Protein AF-A0A7C9AXU1-F1 (afdb_monomer_lite)

Structure (mmCIF, N/CA/C/O backbone):
data_AF-A0A7C9AXU1-F1
#
_entry.id   AF-A0A7C9AXU1-F1
#
loop_
_atom_site.group_PDB
_atom_site.id
_atom_site.type_symbol
_atom_site.label_atom_id
_atom_site.label_alt_id
_atom_site.label_comp_id
_atom_site.label_asym_id
_atom_site.label_entity_id
_atom_site.label_seq_id
_atom_site.pdbx_PDB_ins_code
_atom_site.Cartn_x
_atom_site.Cartn_y
_atom_site.Cartn_z
_atom_site.occupancy
_atom_site.B_iso_or_equiv
_atom_site.auth_seq_id
_atom_site.auth_comp_id
_atom_site.auth_asym_id
_atom_site.auth_atom_id
_atom_site.pdbx_PDB_model_num
ATOM 1 N N . CYS A 1 1 ? -15.229 -33.259 58.570 1.00 44.22 1 CYS A N 1
ATOM 2 C CA . CYS A 1 1 ? -14.298 -33.174 57.427 1.00 44.22 1 CYS A CA 1
ATOM 3 C C . CYS A 1 1 ? -14.926 -32.197 56.440 1.00 44.22 1 CYS A C 1
ATOM 5 O O . CYS A 1 1 ? -15.766 -32.596 55.641 1.00 44.22 1 CYS A O 1
ATOM 7 N N . GLU A 1 2 ? -14.653 -30.905 56.625 1.00 38.31 2 GLU A N 1
ATOM 8 C CA . GLU A 1 2 ? -15.149 -29.838 55.752 1.00 38.31 2 GLU A CA 1
ATOM 9 C C . GLU A 1 2 ? -14.422 -29.921 54.412 1.00 38.31 2 GLU A C 1
ATOM 11 O O . GLU A 1 2 ? -13.195 -29.844 54.349 1.00 38.31 2 GLU A O 1
ATOM 16 N N . LYS A 1 3 ? -15.182 -30.130 53.336 1.00 44.78 3 LYS A N 1
ATOM 17 C CA . LYS A 1 3 ? -14.682 -29.968 51.975 1.00 44.78 3 LYS A CA 1
ATOM 18 C C . LYS A 1 3 ? -14.828 -28.494 51.623 1.00 44.78 3 LYS A C 1
ATOM 20 O O . LYS A 1 3 ? -15.938 -28.033 51.381 1.00 44.78 3 LYS A O 1
ATOM 25 N N . PHE A 1 4 ? -13.713 -27.774 51.607 1.00 44.34 4 PHE A N 1
ATOM 26 C CA . PHE A 1 4 ? -13.638 -26.481 50.942 1.00 44.34 4 PHE A CA 1
ATOM 27 C C . PHE A 1 4 ? -13.856 -26.708 49.442 1.00 44.34 4 PHE A C 1
ATOM 29 O O . PHE A 1 4 ? -12.975 -27.213 48.746 1.00 44.34 4 PHE A O 1
ATOM 36 N N . SER A 1 5 ? -15.052 -26.374 48.956 1.00 51.06 5 SER A N 1
ATOM 37 C CA . SER A 1 5 ? -15.274 -26.110 47.538 1.00 51.06 5 SER A CA 1
ATOM 38 C C . SER A 1 5 ? -14.545 -24.814 47.204 1.00 51.06 5 SER A C 1
ATOM 40 O O . SER A 1 5 ? -14.975 -23.733 47.593 1.00 51.06 5 SER A O 1
ATOM 42 N N . VAL A 1 6 ? -13.397 -24.940 46.544 1.00 54.38 6 VAL A N 1
ATOM 43 C CA . VAL A 1 6 ? -12.725 -23.815 45.896 1.00 54.38 6 VAL A CA 1
ATOM 44 C C . VAL A 1 6 ? -13.404 -23.629 44.545 1.00 54.38 6 VAL A C 1
ATOM 46 O O . VAL A 1 6 ? -13.236 -24.454 43.647 1.00 54.38 6 VAL A O 1
ATOM 49 N N . ASP A 1 7 ? -14.197 -22.570 44.420 1.00 45.81 7 ASP A N 1
ATOM 50 C CA . ASP A 1 7 ? -14.718 -22.120 43.132 1.00 45.81 7 ASP A CA 1
ATOM 51 C C . ASP A 1 7 ? -13.552 -21.633 42.248 1.00 45.81 7 ASP A C 1
ATOM 53 O O . ASP A 1 7 ? -12.770 -20.782 42.684 1.00 45.81 7 ASP A O 1
ATOM 57 N N . PRO A 1 8 ? -13.418 -22.096 40.990 1.00 53.19 8 PRO A N 1
ATOM 58 C CA . PRO A 1 8 ? -12.493 -21.512 40.029 1.00 53.19 8 PRO A CA 1
ATOM 59 C C . PRO A 1 8 ? -13.155 -20.264 39.427 1.00 53.19 8 PRO A C 1
ATOM 61 O O . PRO A 1 8 ? -13.633 -20.273 38.295 1.00 53.19 8 PRO A O 1
ATOM 64 N N . SER A 1 9 ? -13.272 -19.195 40.214 1.00 58.59 9 SER A N 1
ATOM 65 C CA . SER A 1 9 ? -14.014 -17.996 39.814 1.00 58.59 9 SER A CA 1
ATOM 66 C C . SER A 1 9 ? -13.103 -16.931 39.182 1.00 58.59 9 SER A C 1
ATOM 68 O O . SER A 1 9 ? -12.387 -16.217 39.874 1.00 58.59 9 SER A O 1
ATOM 70 N N . GLY A 1 10 ? -13.179 -16.794 37.853 1.00 54.31 10 GLY A N 1
ATOM 71 C CA . GLY A 1 10 ? -13.197 -15.496 37.153 1.00 54.31 10 GLY A CA 1
ATOM 72 C C . GLY A 1 10 ? -11.890 -14.771 36.786 1.00 54.31 10 GLY A C 1
ATOM 73 O O . GLY A 1 10 ? -11.944 -13.893 35.929 1.00 54.31 10 GLY A O 1
ATOM 74 N N . ASP A 1 11 ? -10.734 -15.112 37.356 1.00 56.91 11 ASP A N 1
ATOM 75 C CA . ASP A 1 11 ? -9.548 -14.225 37.285 1.00 56.91 11 ASP A CA 1
ATOM 76 C C . ASP A 1 11 ? -8.680 -14.364 36.007 1.00 56.91 11 ASP A C 1
ATOM 78 O O . ASP A 1 11 ? -7.878 -13.498 35.667 1.00 56.91 11 ASP A O 1
ATOM 82 N N . GLY A 1 12 ? -8.846 -15.447 35.240 1.00 60.38 12 GLY A N 1
ATOM 83 C CA . GLY A 1 12 ? -8.040 -15.692 34.031 1.00 60.38 12 GLY A CA 1
ATOM 84 C C . GLY A 1 12 ? -8.436 -14.839 32.818 1.00 60.38 12 GLY A C 1
ATOM 85 O O . GLY A 1 12 ? -7.574 -14.387 32.066 1.00 60.38 12 GLY A O 1
ATOM 86 N N . ALA A 1 13 ? -9.735 -14.582 32.641 1.00 64.44 13 ALA A N 1
ATOM 87 C CA . ALA A 1 13 ? -10.258 -13.875 31.468 1.00 64.44 13 ALA A CA 1
ATOM 88 C C . ALA A 1 13 ? -9.951 -12.364 31.493 1.00 64.44 13 ALA A C 1
ATOM 90 O O . ALA A 1 13 ? -9.768 -11.745 30.447 1.00 64.44 13 ALA A O 1
ATOM 91 N N . SER A 1 14 ? -9.862 -11.766 32.685 1.00 75.88 14 SER A N 1
ATOM 92 C CA . SER A 1 14 ? -9.469 -10.362 32.864 1.00 75.88 14 SER A CA 1
ATOM 93 C C . SER A 1 14 ? -7.978 -10.155 32.569 1.00 75.88 14 SER A C 1
ATOM 95 O O . SER A 1 14 ? -7.606 -9.182 31.915 1.00 75.88 14 SER A O 1
ATOM 97 N N . SER A 1 15 ? -7.132 -11.098 32.995 1.00 85.06 15 SER A N 1
ATOM 98 C CA . SER A 1 15 ? -5.691 -11.121 32.721 1.00 85.06 15 SER A CA 1
ATOM 99 C C . SER A 1 15 ? -5.389 -11.204 31.220 1.00 85.06 15 SER A C 1
ATOM 101 O O . SER A 1 15 ? -4.648 -10.372 30.692 1.00 85.06 15 SER A O 1
ATOM 103 N N . GLU A 1 16 ? -6.020 -12.147 30.512 1.00 87.44 16 GLU A N 1
ATOM 104 C CA . GLU A 1 16 ? -5.848 -12.317 29.064 1.00 87.44 16 GLU A CA 1
ATOM 105 C C . GLU A 1 16 ? -6.231 -11.049 28.290 1.00 87.44 16 GLU A C 1
ATOM 107 O O . GLU A 1 16 ? -5.465 -10.568 27.451 1.00 87.44 16 GLU A O 1
ATOM 112 N N . GLN A 1 17 ? -7.388 -10.465 28.613 1.00 85.94 17 GLN A N 1
ATOM 113 C CA . GLN A 1 17 ? -7.866 -9.256 27.953 1.00 85.94 17 GLN A CA 1
ATOM 114 C C . GLN A 1 17 ? -6.896 -8.084 28.160 1.00 85.94 17 GLN A C 1
ATOM 116 O O . GLN A 1 17 ? -6.582 -7.373 27.210 1.00 85.94 17 GLN A O 1
ATOM 121 N N . ASN A 1 18 ? -6.354 -7.913 29.368 1.00 87.19 18 ASN A N 1
ATOM 122 C CA . ASN A 1 18 ? -5.383 -6.857 29.658 1.00 87.19 18 ASN A CA 1
ATOM 123 C C . ASN A 1 18 ? -4.079 -7.021 28.861 1.00 87.19 18 ASN A C 1
ATOM 125 O O . ASN A 1 18 ? -3.535 -6.033 28.363 1.00 87.19 18 ASN A O 1
ATOM 129 N N . LEU A 1 19 ? -3.594 -8.257 28.699 1.00 91.38 19 LEU A N 1
ATOM 130 C CA . LEU A 1 19 ? -2.410 -8.550 27.885 1.00 91.38 19 LEU A CA 1
ATOM 131 C C . LEU A 1 19 ? -2.651 -8.234 26.405 1.00 91.38 19 LEU A C 1
ATOM 133 O O . LEU A 1 19 ? -1.820 -7.580 25.772 1.00 91.38 19 LEU A O 1
ATOM 137 N N . LEU A 1 20 ? -3.800 -8.649 25.863 1.00 89.00 20 LEU A N 1
ATOM 138 C CA . LEU A 1 20 ? -4.187 -8.342 24.486 1.00 89.00 20 LEU A CA 1
ATOM 139 C C . LEU A 1 20 ? -4.296 -6.830 24.264 1.00 89.00 20 LEU A C 1
ATOM 141 O O . LEU A 1 20 ? -3.800 -6.309 23.267 1.00 89.00 20 LEU A O 1
ATOM 145 N N . ASN A 1 21 ? -4.906 -6.120 25.208 1.00 85.06 21 ASN A N 1
ATOM 146 C CA . ASN A 1 21 ? -5.068 -4.674 25.149 1.00 85.06 21 ASN A CA 1
ATOM 147 C C . ASN A 1 21 ? -3.710 -3.958 25.139 1.00 85.06 21 ASN A C 1
ATOM 149 O O . ASN A 1 21 ? -3.490 -3.071 24.313 1.00 85.06 21 ASN A O 1
ATOM 153 N N . GLY A 1 22 ? -2.781 -4.389 26.001 1.00 88.25 22 GLY A N 1
ATOM 154 C CA . GLY A 1 22 ? -1.408 -3.883 26.022 1.00 88.25 22 GLY A CA 1
ATOM 155 C C . GLY A 1 22 ? -0.665 -4.142 24.708 1.00 88.25 22 GLY A C 1
ATOM 156 O O . GLY A 1 22 ? 0.007 -3.251 24.191 1.00 88.25 22 GLY A O 1
ATOM 157 N N . LEU A 1 23 ? -0.841 -5.327 24.116 1.00 90.25 23 LEU A N 1
ATOM 158 C CA . LEU A 1 23 ? -0.263 -5.657 22.812 1.00 90.25 23 LEU A CA 1
ATOM 159 C C . LEU A 1 23 ? -0.831 -4.772 21.693 1.00 90.25 23 LEU A C 1
ATOM 161 O O . LEU A 1 23 ? -0.071 -4.229 20.892 1.00 90.25 23 LEU A O 1
ATOM 165 N N . LEU A 1 24 ? -2.155 -4.602 21.639 1.00 89.19 24 LEU A N 1
ATOM 166 C CA . LEU A 1 24 ? -2.817 -3.763 20.638 1.00 89.19 24 LEU A CA 1
ATOM 167 C C . LEU A 1 24 ? -2.369 -2.301 20.746 1.00 89.19 24 LEU A C 1
ATOM 169 O O . LEU A 1 24 ? -2.084 -1.682 19.722 1.00 89.19 24 LEU A O 1
ATOM 173 N N . ALA A 1 25 ? -2.249 -1.775 21.966 1.00 85.06 25 ALA A N 1
ATOM 174 C CA . ALA A 1 25 ? -1.738 -0.428 22.212 1.00 85.06 25 ALA A CA 1
ATOM 175 C C . ALA A 1 25 ? -0.253 -0.282 21.831 1.00 85.06 25 ALA A C 1
ATOM 177 O O . ALA A 1 25 ? 0.154 0.753 21.316 1.00 85.06 25 ALA A O 1
ATOM 178 N N . SER A 1 26 ? 0.563 -1.327 22.013 1.00 89.00 26 SER A N 1
ATOM 179 C CA . SER A 1 26 ? 1.965 -1.309 21.573 1.00 89.00 26 SER A CA 1
ATOM 180 C C . SER A 1 26 ? 2.120 -1.302 20.048 1.00 89.00 26 SER A C 1
ATOM 182 O O . SER A 1 26 ? 3.139 -0.826 19.551 1.00 89.00 26 SER A O 1
ATOM 184 N N . LEU A 1 27 ? 1.167 -1.874 19.306 1.00 87.00 27 LEU A N 1
ATOM 185 C CA . LEU A 1 27 ? 1.220 -1.972 17.842 1.00 87.00 27 LEU A CA 1
ATOM 186 C C . LEU A 1 27 ? 0.589 -0.766 17.141 1.00 87.00 27 LEU A C 1
ATOM 188 O O . LEU A 1 27 ? 0.930 -0.466 15.997 1.00 87.00 27 LEU A O 1
ATOM 192 N N . VAL A 1 28 ? -0.348 -0.093 17.807 1.00 86.25 28 VAL A N 1
ATOM 193 C CA . VAL A 1 28 ? -1.131 1.005 17.247 1.00 86.25 28 VAL A CA 1
ATOM 194 C C . VAL A 1 28 ? -0.852 2.267 18.047 1.00 86.25 28 VAL A C 1
ATOM 196 O O . VAL A 1 28 ? -1.188 2.358 19.220 1.00 86.25 28 VAL A O 1
ATOM 199 N N . SER A 1 29 ? -0.289 3.287 17.402 1.00 79.56 29 SER A N 1
ATOM 200 C CA . SER A 1 29 ? -0.179 4.614 18.014 1.00 79.56 29 SER A CA 1
ATOM 201 C C . SER A 1 29 ? -1.572 5.156 18.351 1.00 79.56 29 SER A C 1
ATOM 203 O O . SER A 1 29 ? -2.408 5.235 17.451 1.00 79.56 29 SER A O 1
ATOM 205 N N . GLU A 1 30 ? -1.810 5.579 19.592 1.00 72.12 30 GLU A N 1
ATOM 206 C CA . GLU A 1 30 ? -3.143 5.978 20.082 1.00 72.12 30 GLU A CA 1
ATOM 207 C C . GLU A 1 30 ? -3.820 7.046 19.200 1.00 72.12 30 GLU A C 1
ATOM 209 O O . GLU A 1 30 ? -4.966 6.887 18.778 1.00 72.12 30 GLU A O 1
ATOM 214 N N . THR A 1 31 ? -3.091 8.106 18.837 1.00 75.06 31 THR A N 1
ATOM 215 C CA . THR A 1 31 ? -3.651 9.239 18.081 1.00 75.06 31 THR A CA 1
ATOM 216 C C . THR A 1 31 ? -3.854 8.936 16.595 1.00 75.06 31 THR A C 1
ATOM 218 O O . THR A 1 31 ? -4.909 9.237 16.035 1.00 75.06 31 THR A O 1
ATOM 221 N N . GLU A 1 32 ? -2.858 8.352 15.924 1.00 83.25 32 GLU A N 1
ATOM 222 C CA . GLU A 1 32 ? -2.964 8.061 14.484 1.00 83.25 32 GLU A CA 1
ATOM 223 C C . GLU A 1 32 ? -3.797 6.805 14.217 1.00 83.25 32 GLU A C 1
ATOM 225 O O . GLU A 1 32 ? -4.425 6.676 13.165 1.00 83.25 32 GLU A O 1
ATOM 230 N N . GLY A 1 33 ? -3.874 5.905 15.197 1.00 85.12 33 GLY A N 1
ATOM 231 C CA . GLY A 1 33 ? -4.633 4.671 15.124 1.00 85.12 33 GLY A CA 1
ATOM 232 C C . GLY A 1 33 ? -6.127 4.924 14.989 1.00 85.12 33 GLY A C 1
ATOM 233 O O . GLY A 1 33 ? -6.747 4.435 14.041 1.00 85.12 33 GLY A O 1
ATOM 234 N N . ALA A 1 34 ? -6.670 5.751 15.886 1.00 88.00 34 ALA A N 1
ATOM 235 C CA . ALA A 1 34 ? -8.069 6.165 15.885 1.00 88.00 34 ALA A CA 1
ATOM 236 C C . ALA A 1 34 ? -8.448 6.924 14.602 1.00 88.00 34 ALA A C 1
ATOM 238 O O . ALA A 1 34 ? -9.464 6.615 13.978 1.00 88.00 34 ALA A O 1
ATOM 239 N N . LYS A 1 35 ? -7.604 7.866 14.151 1.00 91.88 35 LYS A N 1
ATOM 240 C CA . LYS A 1 35 ? -7.817 8.592 12.884 1.00 91.88 35 LYS A CA 1
ATOM 241 C C . LYS A 1 35 ? -7.857 7.642 11.688 1.00 91.88 35 LYS A C 1
ATOM 243 O O . LYS A 1 35 ? -8.770 7.725 10.872 1.00 91.88 35 LYS A O 1
ATOM 248 N N . THR A 1 36 ? -6.897 6.719 11.610 1.00 92.62 36 THR A N 1
ATOM 249 C CA . THR A 1 36 ? -6.795 5.736 10.520 1.00 92.62 36 THR A CA 1
ATOM 250 C C . THR A 1 36 ? -8.011 4.811 10.488 1.00 92.62 36 THR A C 1
ATOM 252 O O . THR A 1 36 ? -8.587 4.577 9.427 1.00 92.62 36 THR A O 1
ATOM 255 N N . ALA A 1 37 ? -8.436 4.315 11.650 1.00 94.62 37 ALA A N 1
ATOM 256 C CA . ALA A 1 37 ? -9.616 3.469 11.786 1.00 94.62 37 ALA A CA 1
ATOM 257 C C . ALA A 1 37 ? -10.900 4.196 11.358 1.00 94.62 37 ALA A C 1
ATOM 259 O O . ALA A 1 37 ? -11.695 3.650 10.591 1.00 94.62 37 ALA A O 1
ATOM 260 N N . ARG A 1 38 ? -11.088 5.442 11.811 1.00 95.25 38 ARG A N 1
ATOM 261 C CA . ARG A 1 38 ? -12.262 6.248 11.466 1.00 95.25 38 ARG A CA 1
ATOM 262 C C . ARG A 1 38 ? -12.309 6.576 9.974 1.00 95.25 38 ARG A C 1
ATOM 264 O O . ARG A 1 38 ? -13.333 6.333 9.343 1.00 95.25 38 ARG A O 1
ATOM 271 N N . ALA A 1 39 ? -11.192 7.020 9.397 1.00 95.88 39 ALA A N 1
ATOM 272 C CA . ALA A 1 39 ? -11.086 7.287 7.963 1.00 95.88 39 ALA A CA 1
ATOM 273 C C . ALA A 1 39 ? -11.394 6.036 7.121 1.00 95.88 39 ALA A C 1
ATOM 275 O O . ALA A 1 39 ? -12.102 6.113 6.118 1.00 95.88 39 ALA A O 1
ATOM 276 N N . PHE A 1 40 ? -10.930 4.860 7.559 1.00 96.12 40 PHE A N 1
ATOM 277 C CA . PHE A 1 40 ? -11.260 3.590 6.912 1.00 96.12 40 PHE A CA 1
ATOM 278 C C . PHE A 1 40 ? -12.766 3.298 6.922 1.00 96.12 40 PHE A C 1
ATOM 280 O O . PHE A 1 40 ? -13.316 2.880 5.900 1.00 96.12 40 PHE A O 1
ATOM 287 N N . LEU A 1 41 ? -13.448 3.518 8.048 1.00 96.88 41 LEU A N 1
ATOM 288 C CA . LEU A 1 41 ? -14.899 3.339 8.128 1.00 96.88 41 LEU A CA 1
ATOM 289 C C . LEU A 1 41 ? -15.650 4.345 7.246 1.00 96.88 41 LEU A C 1
ATOM 291 O O . LEU A 1 41 ? -16.609 3.962 6.579 1.00 96.88 41 LEU A O 1
ATOM 295 N N . GLU A 1 42 ? -15.198 5.599 7.198 1.00 96.88 42 GLU A N 1
ATOM 296 C CA . GLU A 1 42 ? -15.769 6.656 6.353 1.00 96.88 42 GLU A CA 1
ATOM 297 C C . GLU A 1 42 ? -15.652 6.315 4.859 1.00 96.88 42 GLU A C 1
ATOM 299 O O . GLU A 1 42 ? -16.656 6.337 4.136 1.00 96.88 42 GLU A O 1
ATOM 304 N N . GLU A 1 43 ? -14.466 5.895 4.405 1.00 96.69 43 GLU A N 1
ATOM 305 C CA . GLU A 1 43 ? -14.219 5.453 3.024 1.00 96.69 43 GLU A CA 1
ATOM 306 C C . GLU A 1 43 ? -15.084 4.237 2.646 1.00 96.69 43 GLU A C 1
ATOM 308 O O . GLU A 1 43 ? -15.521 4.092 1.501 1.00 96.69 43 GLU A O 1
ATOM 313 N N . ASN A 1 44 ? -15.382 3.373 3.620 1.00 95.44 44 ASN A N 1
ATOM 314 C CA . ASN A 1 44 ? -16.167 2.156 3.427 1.00 95.44 44 ASN A CA 1
ATOM 315 C C . ASN A 1 44 ? -17.625 2.287 3.899 1.00 95.44 44 ASN A C 1
ATOM 317 O O . ASN A 1 44 ? -18.319 1.281 4.006 1.00 95.44 44 ASN A O 1
ATOM 321 N N . SER A 1 45 ? -18.139 3.503 4.103 1.00 94.69 45 SER A N 1
ATOM 322 C CA . SER A 1 45 ? -19.500 3.780 4.611 1.00 94.69 45 SER A CA 1
ATOM 323 C C . SER A 1 45 ? -20.649 3.245 3.739 1.00 94.69 45 SER A C 1
ATOM 325 O O . SER A 1 45 ? -21.792 3.129 4.189 1.00 94.69 45 SER A O 1
ATOM 327 N N . LYS A 1 46 ? -20.361 2.867 2.489 1.00 96.38 46 LYS A N 1
ATOM 328 C CA . LYS A 1 46 ? -21.302 2.149 1.613 1.00 96.38 46 LYS A CA 1
ATOM 329 C C . LYS A 1 46 ? -21.579 0.719 2.096 1.00 96.38 46 LYS A C 1
ATOM 331 O O . LYS A 1 46 ? -22.623 0.164 1.772 1.00 96.38 46 LYS A O 1
ATOM 336 N N . VAL A 1 47 ? -20.662 0.127 2.862 1.00 96.19 47 VAL A N 1
ATOM 337 C CA . VAL A 1 47 ? -20.828 -1.183 3.498 1.00 96.19 47 VAL A CA 1
ATOM 338 C C . VAL A 1 47 ? -21.605 -0.999 4.798 1.00 96.19 47 VAL A C 1
ATOM 340 O O . VAL A 1 47 ? -21.176 -0.246 5.670 1.00 96.19 47 VAL A O 1
ATOM 343 N N . GLU A 1 48 ? -22.723 -1.717 4.940 1.00 97.06 48 GLU A N 1
ATOM 344 C CA . GLU A 1 48 ? -23.634 -1.621 6.094 1.00 97.06 48 GLU A CA 1
ATOM 345 C C . GLU A 1 48 ? -22.895 -1.666 7.434 1.00 97.06 48 GLU A C 1
ATOM 347 O O . GLU A 1 48 ? -23.021 -0.766 8.257 1.00 97.06 48 GLU A O 1
ATOM 352 N N . VAL A 1 49 ? -22.045 -2.681 7.611 1.00 95.94 49 VAL A N 1
ATOM 353 C CA . VAL A 1 49 ? -21.295 -2.909 8.852 1.00 95.94 49 VAL A CA 1
ATOM 354 C C . VAL A 1 49 ? -20.363 -1.739 9.169 1.00 95.94 49 VAL A C 1
ATOM 356 O O . VAL A 1 49 ? -20.291 -1.309 10.316 1.00 95.94 49 VAL A O 1
ATOM 359 N N . CYS A 1 50 ? -19.674 -1.187 8.165 1.00 96.25 50 CYS A N 1
ATOM 360 C CA . CYS A 1 50 ? -18.792 -0.037 8.363 1.00 96.25 50 CYS A CA 1
ATOM 361 C C . CYS A 1 50 ? -19.580 1.215 8.758 1.00 96.25 50 CYS A C 1
ATOM 363 O O . CYS A 1 50 ? -19.125 1.984 9.600 1.00 96.25 50 CYS A O 1
ATOM 365 N N . ARG A 1 51 ? -20.775 1.401 8.190 1.00 96.75 51 ARG A N 1
ATOM 366 C CA . ARG A 1 51 ? -21.652 2.525 8.522 1.00 96.75 51 ARG A CA 1
ATOM 367 C C . ARG A 1 51 ? -22.210 2.431 9.937 1.00 96.75 51 ARG A C 1
ATOM 369 O O . ARG A 1 51 ? -22.198 3.429 10.650 1.00 96.75 51 ARG A O 1
ATOM 376 N N . GLU A 1 52 ? -22.675 1.255 10.350 1.00 96.94 52 GLU A N 1
ATOM 377 C CA . GLU A 1 52 ? -23.169 1.043 11.715 1.00 96.94 52 GLU A CA 1
ATOM 378 C C . GLU A 1 52 ? -22.042 1.185 12.749 1.00 96.94 52 GLU A C 1
ATOM 380 O O . GLU A 1 52 ? -22.220 1.856 13.765 1.00 96.94 52 GLU A O 1
ATOM 385 N N . LEU A 1 53 ? -20.841 0.670 12.457 1.00 96.44 53 LEU A N 1
ATOM 386 C CA . LEU A 1 53 ? -19.661 0.894 13.301 1.00 96.44 53 LEU A CA 1
ATOM 387 C C . LEU A 1 53 ? -19.293 2.378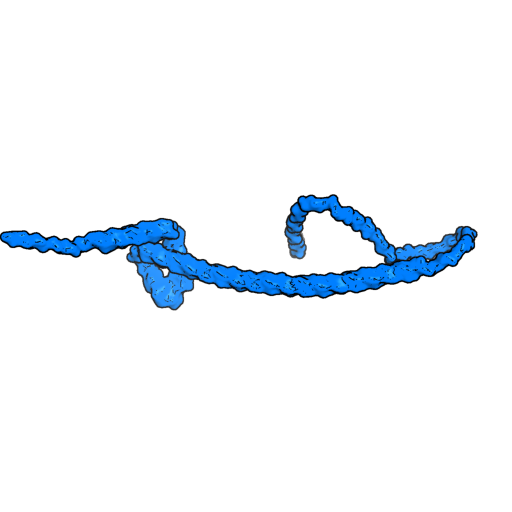 13.413 1.00 96.44 53 LEU A C 1
ATOM 389 O O . LEU A 1 53 ? -18.927 2.832 14.494 1.00 96.44 53 LEU A O 1
ATOM 393 N N . LEU A 1 54 ? -19.415 3.143 12.325 1.00 96.44 54 LEU A N 1
ATOM 394 C CA . LEU A 1 54 ? -19.132 4.577 12.329 1.00 96.44 54 LEU A CA 1
ATOM 395 C C . LEU A 1 54 ? -20.132 5.361 13.194 1.00 96.44 54 LEU A C 1
ATOM 397 O O . LEU A 1 54 ? -19.728 6.285 13.894 1.00 96.44 54 LEU A O 1
ATOM 401 N N . LYS A 1 55 ? -21.417 4.975 13.203 1.00 96.50 55 LYS A N 1
ATOM 402 C CA . LYS A 1 55 ? -22.432 5.579 14.091 1.00 96.50 55 LYS A CA 1
ATOM 403 C C . LYS A 1 55 ? -22.135 5.333 15.569 1.00 96.50 55 LYS A C 1
ATOM 405 O O . LYS A 1 55 ? -22.425 6.187 16.399 1.00 96.50 55 LYS A O 1
ATOM 410 N N . LEU A 1 56 ? -21.572 4.170 15.890 1.00 96.75 56 LEU A N 1
ATOM 411 C CA . LEU A 1 56 ? -21.233 3.779 17.258 1.00 96.75 56 LEU A CA 1
ATOM 412 C C . LEU A 1 56 ? -19.832 4.226 17.687 1.00 96.75 56 LEU A C 1
ATOM 414 O O . LEU A 1 56 ? -19.441 3.925 18.812 1.00 96.75 56 LEU A O 1
ATOM 418 N N . TRP A 1 57 ? -19.085 4.939 16.838 1.00 95.38 57 TRP A N 1
ATOM 419 C CA . TRP A 1 57 ? -17.659 5.215 17.026 1.00 95.38 57 TRP A CA 1
ATOM 420 C C . TRP A 1 57 ? -17.297 5.736 18.424 1.00 95.38 57 TRP A C 1
ATOM 422 O O . TRP A 1 57 ? -16.438 5.155 19.082 1.00 95.38 57 TRP A O 1
ATOM 432 N N . ASP A 1 58 ? -17.990 6.770 18.908 1.00 93.50 58 ASP A N 1
ATOM 433 C CA . ASP A 1 58 ? -17.693 7.405 20.204 1.00 93.50 58 ASP A CA 1
ATOM 434 C C . ASP A 1 58 ? -18.020 6.497 21.409 1.00 93.50 58 ASP A C 1
ATOM 436 O O . ASP A 1 58 ? -17.561 6.741 22.522 1.00 93.50 58 ASP A O 1
ATOM 440 N N . SER A 1 59 ? -18.794 5.429 21.186 1.00 94.88 59 SER A N 1
ATOM 441 C CA . SER A 1 59 ? -19.122 4.400 22.182 1.00 94.88 59 SER A CA 1
ATOM 442 C C . SER A 1 59 ? -18.259 3.138 22.068 1.00 94.88 59 SER A C 1
ATOM 444 O O . SER A 1 59 ? -18.341 2.254 22.924 1.00 94.88 59 SER A O 1
ATOM 446 N N . LEU A 1 60 ? -17.436 3.025 21.018 1.00 92.75 60 LEU A N 1
ATOM 447 C CA . LEU A 1 60 ? -16.547 1.883 20.849 1.00 92.75 60 LEU A CA 1
ATOM 448 C C . LEU A 1 60 ? -15.435 1.939 21.889 1.00 92.75 60 LEU A C 1
ATOM 450 O O . LEU A 1 60 ? -14.780 2.966 22.065 1.00 92.75 60 LEU A O 1
ATOM 454 N N . LYS A 1 61 ? -15.167 0.790 22.511 1.00 91.19 61 LYS A N 1
ATOM 455 C CA . LYS A 1 61 ? -13.994 0.638 23.366 1.00 91.19 61 LYS A CA 1
ATOM 456 C C . LYS A 1 61 ? -12.714 0.865 22.554 1.00 91.19 61 LYS A C 1
ATOM 458 O O . LYS A 1 61 ? -12.670 0.552 21.359 1.00 91.19 61 LYS A O 1
ATOM 463 N N . LEU A 1 62 ? -11.673 1.372 23.211 1.00 87.81 62 LEU A N 1
ATOM 464 C CA . LEU A 1 62 ? -10.392 1.692 22.577 1.00 87.81 62 LEU A CA 1
ATOM 465 C C . LEU A 1 62 ? -9.798 0.484 21.841 1.00 87.81 62 LEU A C 1
ATOM 467 O O . LEU A 1 62 ? -9.198 0.617 20.782 1.00 87.81 62 LEU A O 1
ATOM 471 N N . GLU A 1 63 ? -10.019 -0.718 22.354 1.00 88.31 63 GLU A N 1
ATOM 472 C CA . GLU A 1 63 ? -9.434 -1.936 21.802 1.00 88.31 63 GLU A CA 1
ATOM 473 C C . GLU A 1 63 ? -10.120 -2.333 20.501 1.00 88.31 63 GLU A C 1
ATOM 475 O O . GLU A 1 63 ? -9.460 -2.741 19.547 1.00 88.31 63 GLU A O 1
ATOM 480 N N . THR A 1 64 ? -11.429 -2.094 20.408 1.00 91.56 64 THR A N 1
ATOM 481 C CA . THR A 1 64 ? -12.162 -2.207 19.146 1.00 91.56 64 THR A CA 1
ATOM 482 C C . THR A 1 64 ? -11.644 -1.191 18.129 1.00 91.56 64 THR A C 1
ATOM 484 O O . THR A 1 64 ? -11.444 -1.539 16.966 1.00 91.56 64 THR A O 1
ATOM 487 N N . GLN A 1 65 ? -11.372 0.048 18.552 1.00 92.31 65 GLN A N 1
ATOM 488 C CA . GLN A 1 65 ? -10.790 1.068 17.673 1.00 92.31 65 GLN A CA 1
ATOM 489 C C . GLN A 1 65 ? -9.379 0.672 17.199 1.00 92.31 65 GLN A C 1
ATOM 491 O O . GLN A 1 65 ? -9.062 0.837 16.020 1.00 92.31 65 GLN A O 1
ATOM 496 N N . ASN A 1 66 ? -8.566 0.062 18.066 1.00 92.25 66 ASN A N 1
ATOM 497 C CA . ASN A 1 66 ? -7.241 -0.455 17.715 1.00 92.25 66 ASN A CA 1
ATOM 498 C C . ASN A 1 66 ? -7.322 -1.609 16.710 1.00 92.25 66 ASN A C 1
ATOM 500 O O . ASN A 1 66 ? -6.596 -1.608 15.717 1.00 92.25 66 ASN A O 1
ATOM 504 N N . VAL A 1 67 ? -8.242 -2.561 16.901 1.00 93.62 67 VAL A N 1
ATOM 505 C CA . VAL A 1 67 ? -8.479 -3.639 15.926 1.00 93.62 67 VAL A CA 1
ATOM 506 C C . VAL A 1 67 ? -8.908 -3.065 14.575 1.00 93.62 67 VAL A C 1
ATOM 508 O O . VAL A 1 67 ? -8.379 -3.467 13.540 1.00 93.62 67 VAL A O 1
ATOM 511 N N . LEU A 1 68 ? -9.814 -2.084 14.564 1.00 94.75 68 LEU A N 1
ATOM 512 C CA . LEU A 1 68 ? -10.222 -1.401 13.334 1.00 94.75 68 LEU A CA 1
ATOM 513 C C . LEU A 1 68 ? -9.050 -0.674 12.663 1.00 94.75 68 LEU A C 1
ATOM 515 O O . LEU A 1 68 ? -8.940 -0.694 11.437 1.00 94.75 68 LEU A O 1
ATOM 519 N N . SER A 1 69 ? -8.143 -0.094 13.449 1.00 94.94 69 SER A N 1
ATOM 520 C CA . SER A 1 69 ? -6.924 0.527 12.933 1.00 94.94 69 SER A CA 1
ATOM 521 C C . SER A 1 69 ? -6.012 -0.494 12.258 1.00 94.94 69 SER A C 1
ATOM 523 O O . SER A 1 69 ? -5.547 -0.267 11.141 1.00 94.94 69 SER A O 1
ATOM 525 N N . LEU A 1 70 ? -5.811 -1.659 12.878 1.00 94.62 70 LEU A N 1
ATOM 526 C CA . LEU A 1 70 ? -5.031 -2.746 12.285 1.00 94.62 70 LEU A CA 1
ATOM 527 C C . LEU A 1 70 ? -5.666 -3.261 10.990 1.00 94.62 70 LEU A C 1
ATOM 529 O O . LEU A 1 70 ? -4.961 -3.488 10.008 1.00 94.62 70 LEU A O 1
ATOM 533 N N . VAL A 1 71 ? -6.994 -3.397 10.946 1.00 94.94 71 VAL A N 1
ATOM 534 C CA . VAL A 1 71 ? -7.724 -3.778 9.726 1.00 94.94 71 VAL A CA 1
ATOM 535 C C . VAL A 1 71 ? -7.519 -2.743 8.616 1.00 94.94 71 VAL A C 1
ATOM 537 O O . VAL A 1 71 ? -7.253 -3.114 7.467 1.00 94.94 71 VAL A O 1
ATOM 540 N N . ALA A 1 72 ? -7.589 -1.454 8.950 1.00 94.88 72 ALA A N 1
ATOM 541 C CA . ALA A 1 72 ? -7.341 -0.362 8.016 1.00 94.88 72 ALA A CA 1
ATOM 542 C C . ALA A 1 72 ? -5.906 -0.402 7.459 1.00 94.88 72 ALA A C 1
ATOM 544 O O . ALA A 1 72 ? -5.707 -0.361 6.241 1.00 94.88 72 ALA A O 1
ATOM 545 N N . GLN A 1 73 ? -4.904 -0.562 8.328 1.00 93.88 73 GLN A N 1
ATOM 546 C CA . GLN A 1 73 ? -3.498 -0.687 7.935 1.00 93.88 73 GLN A CA 1
ATOM 547 C C . GLN A 1 73 ? -3.255 -1.926 7.062 1.00 93.88 73 GLN A C 1
ATOM 549 O O . GLN A 1 73 ? -2.603 -1.832 6.020 1.00 93.88 73 GLN A O 1
ATOM 554 N N . LEU A 1 74 ? -3.837 -3.074 7.424 1.00 95.38 74 LEU A N 1
ATOM 555 C CA . LEU A 1 74 ? -3.735 -4.315 6.656 1.00 95.38 74 LEU A CA 1
ATOM 556 C C . LEU A 1 74 ? -4.313 -4.158 5.245 1.00 95.38 74 LEU A C 1
ATOM 558 O O . LEU A 1 74 ? -3.715 -4.622 4.269 1.00 95.38 74 LEU A O 1
ATOM 562 N N . ARG A 1 75 ? -5.463 -3.486 5.110 1.00 94.75 75 ARG A N 1
ATOM 563 C CA . ARG A 1 75 ? -6.054 -3.206 3.797 1.00 94.75 75 ARG A CA 1
ATOM 564 C C . ARG A 1 75 ? -5.160 -2.288 2.971 1.00 94.75 75 ARG A C 1
ATOM 566 O O . ARG A 1 75 ? -4.902 -2.595 1.806 1.00 94.75 75 ARG A O 1
ATOM 573 N N . SER A 1 76 ? -4.661 -1.208 3.563 1.00 94.12 76 SER A N 1
ATOM 574 C CA . SER A 1 76 ? -3.741 -0.280 2.898 1.00 94.12 76 SER A CA 1
ATOM 575 C C . SER A 1 76 ? -2.479 -0.986 2.409 1.00 94.12 76 SER A C 1
ATOM 577 O O . SER A 1 76 ? -2.083 -0.810 1.254 1.00 94.12 76 SER A O 1
ATOM 579 N N . LEU A 1 77 ? -1.899 -1.860 3.236 1.00 96.25 77 LEU A N 1
ATOM 580 C CA . LEU A 1 77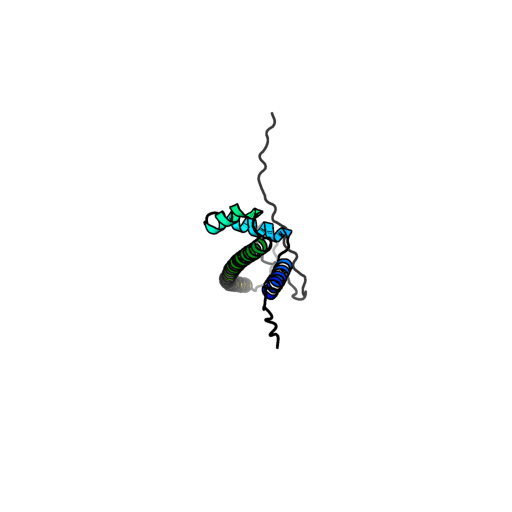 ? -0.728 -2.654 2.879 1.00 96.25 77 LEU A CA 1
ATOM 581 C C . LEU A 1 77 ? -1.024 -3.630 1.734 1.00 96.25 77 LEU A C 1
ATOM 583 O O . LEU A 1 77 ? -0.230 -3.737 0.800 1.00 96.25 77 LEU A O 1
ATOM 587 N N . ARG A 1 78 ? -2.185 -4.301 1.754 1.00 96.88 78 ARG A N 1
ATOM 588 C CA . ARG A 1 78 ? -2.624 -5.175 0.653 1.00 96.88 78 ARG A CA 1
ATOM 589 C C . ARG A 1 78 ? -2.726 -4.403 -0.665 1.00 96.88 78 ARG A C 1
ATOM 591 O O . ARG A 1 78 ? -2.216 -4.873 -1.678 1.00 96.88 78 ARG A O 1
ATOM 598 N N . MET A 1 79 ? -3.337 -3.220 -0.649 1.00 96.06 79 MET A N 1
ATOM 599 C CA . MET A 1 79 ? -3.462 -2.380 -1.844 1.00 96.06 79 MET A CA 1
ATOM 600 C C . MET A 1 79 ? -2.102 -1.863 -2.327 1.00 96.06 79 MET A C 1
ATOM 602 O O . MET A 1 79 ? -1.848 -1.828 -3.527 1.00 96.06 79 MET A O 1
ATOM 606 N N . TYR A 1 80 ? -1.214 -1.472 -1.409 1.00 97.25 80 TYR A N 1
ATOM 607 C CA . TYR A 1 80 ? 0.134 -1.019 -1.749 1.00 97.25 80 TYR A CA 1
ATOM 608 C C . TYR A 1 80 ? 0.972 -2.133 -2.379 1.00 97.25 80 TYR A C 1
ATOM 610 O O . TYR A 1 80 ? 1.595 -1.908 -3.414 1.00 97.25 80 TYR A O 1
ATOM 618 N N . LYS A 1 81 ? 0.921 -3.347 -1.817 1.00 98.25 81 LYS A N 1
ATOM 619 C CA . LYS A 1 81 ? 1.564 -4.535 -2.391 1.00 98.25 81 LYS A CA 1
ATOM 620 C C . LYS A 1 81 ? 1.106 -4.783 -3.828 1.00 98.25 81 LYS A C 1
ATOM 622 O O . LYS A 1 81 ? 1.942 -5.034 -4.690 1.00 98.25 81 LYS A O 1
ATOM 627 N N . GLU A 1 82 ? -0.197 -4.699 -4.088 1.00 98.31 82 GLU A N 1
ATOM 628 C CA . GLU A 1 82 ? -0.727 -4.921 -5.436 1.00 98.31 82 GLU A CA 1
ATOM 629 C C . GLU A 1 82 ? -0.280 -3.829 -6.414 1.00 98.31 82 GLU A C 1
ATOM 631 O O . GLU A 1 82 ? 0.177 -4.128 -7.515 1.00 98.31 82 GLU A O 1
ATOM 636 N N . ARG A 1 83 ? -0.299 -2.559 -5.990 1.00 98.44 83 ARG A N 1
ATOM 637 C CA . ARG A 1 83 ? 0.245 -1.458 -6.801 1.00 98.44 83 ARG A CA 1
ATOM 638 C C . ARG A 1 83 ? 1.727 -1.650 -7.115 1.00 98.44 83 ARG A C 1
ATOM 640 O O . ARG A 1 83 ? 2.132 -1.435 -8.252 1.00 98.44 83 ARG A O 1
ATOM 647 N N . LEU A 1 84 ? 2.530 -2.064 -6.134 1.00 98.56 84 LEU A N 1
ATOM 648 C CA . LEU A 1 84 ? 3.948 -2.349 -6.349 1.00 98.56 84 LEU A CA 1
ATOM 649 C C . LEU A 1 84 ? 4.157 -3.493 -7.340 1.00 98.56 84 LEU A C 1
ATOM 651 O O . LEU A 1 84 ? 5.017 -3.382 -8.206 1.00 98.56 84 LEU A O 1
ATOM 655 N N . ARG A 1 85 ? 3.355 -4.559 -7.249 1.00 98.69 85 ARG A N 1
ATOM 656 C CA . ARG A 1 85 ? 3.398 -5.677 -8.196 1.00 98.69 85 ARG A CA 1
ATOM 657 C C . ARG A 1 85 ? 3.141 -5.203 -9.629 1.00 98.69 85 ARG A C 1
ATOM 659 O O . ARG A 1 85 ? 3.913 -5.540 -10.521 1.00 98.69 85 ARG A O 1
ATOM 666 N N . ILE A 1 86 ? 2.096 -4.401 -9.836 1.00 98.56 86 ILE A N 1
ATOM 667 C CA . ILE A 1 86 ? 1.749 -3.848 -11.155 1.00 98.56 86 ILE A CA 1
ATOM 668 C C . ILE A 1 86 ? 2.865 -2.933 -11.675 1.00 98.56 86 ILE A C 1
ATOM 670 O O . ILE A 1 86 ? 3.263 -3.042 -12.833 1.00 98.56 86 ILE A O 1
ATOM 674 N N . ASN A 1 87 ? 3.395 -2.052 -10.824 1.00 98.69 87 ASN A N 1
ATOM 675 C CA . ASN A 1 87 ? 4.468 -1.136 -11.208 1.00 98.69 87 ASN A CA 1
ATOM 676 C C . ASN A 1 87 ? 5.754 -1.876 -11.578 1.00 98.69 87 ASN A C 1
ATOM 678 O O . ASN A 1 87 ? 6.405 -1.494 -12.545 1.00 98.69 87 ASN A O 1
ATOM 682 N N . LEU A 1 88 ? 6.105 -2.931 -10.838 1.00 98.69 88 LEU A N 1
ATOM 683 C CA . LEU A 1 88 ? 7.264 -3.762 -11.148 1.00 98.69 88 LEU A CA 1
ATOM 684 C C . LEU A 1 88 ? 7.103 -4.433 -12.513 1.00 98.69 88 LEU A C 1
ATOM 686 O O . LEU A 1 88 ? 7.973 -4.280 -13.360 1.00 98.69 88 LEU A O 1
ATOM 690 N N . GLN A 1 89 ? 5.961 -5.083 -12.755 1.00 98.62 89 GLN A N 1
ATOM 691 C CA . GLN A 1 89 ? 5.675 -5.718 -14.043 1.00 98.62 89 GLN A CA 1
ATOM 692 C C . GLN A 1 89 ? 5.751 -4.710 -15.200 1.00 98.62 89 GLN A C 1
ATOM 694 O O . GLN A 1 89 ? 6.282 -5.011 -16.266 1.00 98.62 89 GLN A O 1
ATOM 699 N N . ARG A 1 90 ? 5.232 -3.496 -14.997 1.00 98.62 90 ARG A N 1
ATOM 700 C CA . ARG A 1 90 ? 5.317 -2.427 -15.993 1.00 98.62 90 ARG A CA 1
ATOM 701 C C . ARG A 1 90 ? 6.759 -1.970 -16.228 1.00 98.62 90 ARG A C 1
ATOM 703 O O . ARG A 1 90 ? 7.139 -1.774 -17.374 1.00 98.62 90 ARG A O 1
ATOM 710 N N . ALA A 1 91 ? 7.556 -1.813 -15.174 1.00 98.69 91 ALA A N 1
ATOM 711 C CA . ALA A 1 91 ? 8.959 -1.430 -15.303 1.00 98.69 91 ALA A CA 1
ATOM 712 C C . ALA A 1 91 ? 9.775 -2.503 -16.048 1.00 98.69 91 ALA A C 1
ATOM 714 O O . ALA A 1 91 ? 10.604 -2.172 -16.891 1.00 98.69 91 ALA A O 1
ATOM 715 N N . GLU A 1 92 ? 9.511 -3.784 -15.782 1.00 98.56 92 GLU A N 1
ATOM 716 C CA . GLU A 1 92 ? 10.123 -4.906 -16.505 1.00 98.56 92 GLU A CA 1
ATOM 717 C C . GLU A 1 92 ? 9.753 -4.890 -17.997 1.00 98.56 92 GLU A C 1
ATOM 719 O O . GLU A 1 92 ? 10.615 -5.096 -18.854 1.00 98.56 92 GLU A O 1
ATOM 724 N N . GLU A 1 93 ? 8.493 -4.584 -18.320 1.00 98.62 93 GLU A N 1
ATOM 725 C CA . GLU A 1 93 ? 8.035 -4.416 -19.701 1.00 98.62 93 GLU A CA 1
ATOM 726 C C . GLU A 1 93 ? 8.733 -3.252 -20.411 1.00 98.62 93 GLU A C 1
ATOM 728 O O . GLU A 1 93 ? 9.214 -3.404 -21.533 1.00 98.62 93 GLU A O 1
ATOM 733 N N . GLU A 1 94 ? 8.818 -2.097 -19.750 1.00 98.56 94 GLU A N 1
ATOM 734 C CA . GLU A 1 94 ? 9.478 -0.908 -20.291 1.00 98.56 94 GLU A CA 1
ATOM 735 C C . GLU A 1 94 ? 10.960 -1.188 -20.581 1.00 98.56 94 GLU A C 1
ATOM 737 O O . GLU A 1 94 ? 11.451 -0.842 -21.654 1.00 98.56 94 GLU A O 1
ATOM 742 N N . VAL A 1 95 ? 11.663 -1.896 -19.687 1.00 98.69 95 VAL A N 1
ATOM 743 C CA . VAL A 1 95 ? 13.053 -2.324 -19.921 1.00 98.69 95 VAL A CA 1
ATOM 744 C C . VAL A 1 95 ? 13.161 -3.236 -21.141 1.00 98.69 95 VAL A C 1
ATOM 746 O O . VAL A 1 95 ? 14.082 -3.072 -21.941 1.00 98.69 95 VAL A O 1
ATOM 749 N N . ARG A 1 96 ? 12.229 -4.179 -21.313 1.00 98.50 96 ARG A N 1
ATOM 750 C CA . ARG A 1 96 ? 12.224 -5.094 -22.460 1.00 98.50 96 ARG A CA 1
ATOM 751 C C . ARG A 1 96 ? 12.055 -4.350 -23.783 1.00 98.50 96 ARG A C 1
ATOM 753 O O . ARG A 1 96 ? 12.821 -4.599 -24.711 1.00 98.50 96 ARG A O 1
ATOM 760 N N . VAL A 1 97 ? 11.079 -3.447 -23.865 1.00 98.62 97 VAL A N 1
ATOM 761 C CA . VAL A 1 97 ? 10.838 -2.644 -25.075 1.00 98.62 97 VAL A CA 1
ATOM 762 C C . VAL A 1 97 ? 12.051 -1.769 -25.384 1.00 98.62 97 VAL A C 1
ATOM 764 O O . VAL A 1 97 ? 12.547 -1.792 -26.507 1.00 98.62 97 VAL A O 1
ATOM 767 N N . LEU A 1 98 ? 12.591 -1.075 -24.379 1.00 98.62 98 LEU A N 1
ATOM 768 C CA . LEU A 1 98 ? 13.772 -0.226 -24.549 1.00 98.62 98 LEU A CA 1
ATOM 769 C C . LEU A 1 98 ? 15.005 -1.018 -24.988 1.00 98.62 98 LEU A C 1
ATOM 771 O O . LEU A 1 98 ? 15.803 -0.515 -25.775 1.00 98.62 98 LEU A O 1
ATOM 775 N N . PHE A 1 99 ? 15.182 -2.241 -24.488 1.00 98.50 99 PHE A N 1
ATOM 776 C CA . PHE A 1 99 ? 16.276 -3.108 -24.915 1.00 98.50 99 PHE A CA 1
ATOM 777 C C . PHE A 1 99 ? 16.159 -3.472 -26.399 1.00 98.50 99 PHE A C 1
ATOM 779 O O . PHE A 1 99 ? 17.143 -3.357 -27.131 1.00 98.50 99 PHE A O 1
ATOM 786 N N . GLU A 1 100 ? 14.964 -3.853 -26.854 1.00 98.44 100 GLU A N 1
ATOM 787 C CA . GLU A 1 100 ? 14.720 -4.178 -28.262 1.00 98.44 100 GLU A CA 1
ATOM 788 C C . GLU A 1 100 ? 14.943 -2.958 -29.166 1.00 98.44 100 GLU A C 1
ATOM 790 O O . GLU A 1 100 ? 15.680 -3.030 -30.149 1.00 98.44 100 GLU A O 1
ATOM 795 N N . GLU A 1 101 ? 14.388 -1.804 -28.792 1.00 98.25 101 GLU A N 1
ATOM 796 C CA . GLU A 1 101 ? 14.596 -0.547 -29.515 1.00 98.25 101 GLU A CA 1
ATOM 797 C C . GLU A 1 101 ? 16.082 -0.168 -29.578 1.00 98.25 101 GLU A C 1
ATOM 799 O O . GLU A 1 101 ? 16.588 0.221 -30.634 1.00 98.25 101 GLU A O 1
ATOM 804 N N . ASN A 1 102 ? 16.814 -0.327 -28.471 1.00 98.25 102 ASN A N 1
ATOM 805 C CA . ASN A 1 102 ? 18.248 -0.056 -28.427 1.00 98.25 102 ASN A CA 1
ATOM 806 C C . ASN A 1 102 ? 19.031 -0.978 -29.367 1.00 98.25 102 ASN A C 1
ATOM 808 O O . ASN A 1 102 ? 19.927 -0.508 -30.068 1.00 98.25 102 ASN A O 1
ATOM 812 N N . ASN A 1 103 ? 18.666 -2.259 -29.423 1.00 98.38 103 ASN A N 1
ATOM 813 C CA . ASN A 1 103 ? 19.294 -3.236 -30.305 1.00 98.38 103 ASN A CA 1
ATOM 814 C C . ASN A 1 103 ? 19.070 -2.891 -31.787 1.00 98.38 103 ASN A C 1
ATOM 816 O O . ASN A 1 103 ? 20.019 -2.874 -32.574 1.00 98.38 103 ASN A O 1
ATOM 820 N N . VAL A 1 104 ? 17.841 -2.518 -32.162 1.00 98.38 104 VAL A N 1
ATOM 821 C CA . VAL A 1 104 ? 17.522 -2.059 -33.524 1.00 98.38 104 VAL A CA 1
ATOM 822 C C . VAL A 1 104 ? 18.342 -0.820 -33.890 1.00 98.38 104 VAL A C 1
ATOM 824 O O . VAL A 1 104 ? 18.963 -0.776 -34.956 1.00 98.38 104 VAL A O 1
ATOM 827 N N . MET A 1 105 ? 18.406 0.175 -33.000 1.00 98.25 105 MET A N 1
ATOM 828 C CA . MET A 1 105 ? 19.225 1.366 -33.241 1.00 98.25 105 MET A CA 1
ATOM 829 C C . MET A 1 105 ? 20.721 1.048 -33.308 1.00 98.25 105 MET A C 1
ATOM 831 O O . MET A 1 105 ? 21.449 1.680 -34.073 1.00 98.25 105 MET A O 1
ATOM 835 N N . HIS A 1 106 ? 21.205 0.098 -32.506 1.00 98.19 106 HIS A N 1
ATOM 836 C CA . HIS A 1 106 ? 22.603 -0.317 -32.514 1.00 98.19 106 HIS A CA 1
ATOM 837 C C . HIS A 1 106 ? 22.998 -0.917 -33.866 1.00 98.19 106 HIS A C 1
ATOM 839 O O . HIS A 1 106 ? 24.007 -0.508 -34.449 1.00 98.19 106 HIS A O 1
ATOM 845 N N . GLU A 1 107 ? 22.189 -1.835 -34.396 1.00 98.19 107 GLU A N 1
ATOM 846 C CA . GLU A 1 107 ? 22.450 -2.451 -35.698 1.00 98.19 107 GLU A CA 1
ATOM 847 C C . GLU A 1 107 ? 22.364 -1.436 -36.844 1.00 98.19 107 GLU A C 1
ATOM 849 O O . GLU A 1 107 ? 23.223 -1.440 -37.731 1.00 98.19 107 GLU A O 1
ATOM 854 N N . GLU A 1 108 ? 21.420 -0.492 -36.797 1.00 97.69 108 GLU A N 1
ATOM 855 C CA . GLU A 1 108 ? 21.345 0.572 -37.803 1.00 97.69 108 GLU A CA 1
ATOM 856 C C . GLU A 1 108 ? 22.544 1.531 -37.728 1.00 97.69 108 GLU A C 1
ATOM 858 O O . GLU A 1 108 ? 23.155 1.846 -38.752 1.00 97.69 108 GLU A O 1
ATOM 863 N N . ASN A 1 109 ? 22.965 1.934 -36.526 1.00 96.81 109 ASN A N 1
ATOM 864 C CA . ASN A 1 109 ? 24.166 2.755 -36.342 1.00 96.81 109 ASN A CA 1
ATOM 865 C C . ASN A 1 109 ? 25.419 2.055 -36.878 1.00 96.81 109 ASN A C 1
ATOM 867 O O . ASN A 1 109 ? 26.236 2.664 -37.570 1.00 96.81 109 ASN A O 1
ATOM 871 N N . LYS A 1 110 ? 25.560 0.755 -36.608 1.00 97.69 110 LYS A N 1
ATOM 872 C CA . LYS A 1 110 ? 26.655 -0.073 -37.123 1.00 97.69 110 LYS A CA 1
ATOM 873 C C . LYS A 1 110 ? 26.616 -0.180 -38.648 1.00 97.69 110 LYS A C 1
ATOM 875 O O . LYS A 1 110 ? 27.669 -0.126 -39.287 1.00 97.69 110 LYS A O 1
ATOM 880 N N . ARG A 1 111 ? 25.427 -0.308 -39.247 1.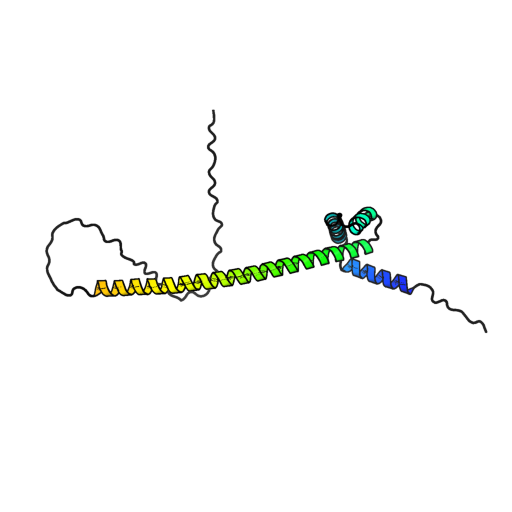00 97.38 111 ARG A N 1
ATOM 881 C CA . ARG A 1 111 ? 25.237 -0.320 -40.706 1.00 97.38 111 ARG A CA 1
ATOM 882 C C . ARG A 1 111 ? 25.651 1.013 -41.334 1.00 97.38 111 ARG A C 1
ATOM 884 O O . ARG A 1 111 ? 26.412 1.014 -42.301 1.00 97.38 111 ARG A O 1
ATOM 891 N N . LEU A 1 112 ? 25.194 2.131 -40.772 1.00 96.75 112 LEU A N 1
ATOM 892 C CA . LEU A 1 112 ? 25.524 3.477 -41.248 1.00 96.75 112 LEU A CA 1
ATOM 893 C C . LEU A 1 112 ? 27.018 3.780 -41.115 1.00 96.75 112 LEU A C 1
ATOM 895 O O . LEU A 1 112 ? 27.620 4.290 -42.056 1.00 96.75 112 LEU A O 1
ATOM 899 N N . PHE A 1 113 ? 27.638 3.402 -39.997 1.00 95.38 113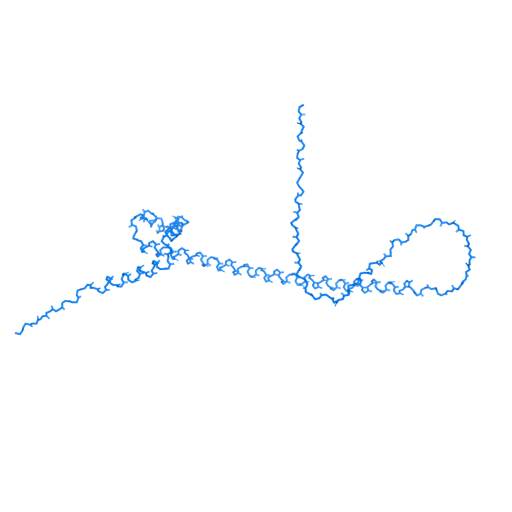 PHE A N 1
ATOM 900 C CA . PHE A 1 113 ? 29.071 3.592 -39.782 1.00 95.38 113 PHE A CA 1
ATOM 901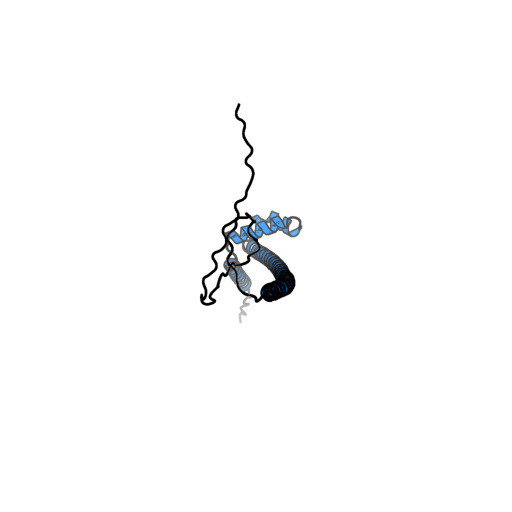 C C . PHE A 1 113 ? 29.915 2.874 -40.845 1.00 95.38 113 PHE A C 1
ATOM 903 O O . PHE A 1 113 ? 30.814 3.472 -41.434 1.00 95.38 113 PHE A O 1
ATOM 910 N N . LYS A 1 114 ? 29.579 1.617 -41.166 1.00 94.56 114 LYS A N 1
ATOM 911 C CA . LYS A 1 114 ? 30.236 0.870 -42.254 1.00 94.56 114 LYS A CA 1
ATOM 912 C C . LYS A 1 114 ? 30.079 1.566 -43.605 1.00 94.56 114 LYS A C 1
ATOM 914 O O . LYS A 1 114 ? 31.047 1.658 -44.356 1.00 94.56 114 LYS A O 1
ATOM 919 N N . LEU A 1 115 ? 28.880 2.071 -43.907 1.00 93.69 115 LEU A N 1
ATOM 920 C CA . LEU A 1 115 ? 28.615 2.780 -45.158 1.00 93.69 115 LEU A CA 1
ATOM 921 C C . LEU A 1 115 ? 29.458 4.058 -45.269 1.00 93.69 115 LEU A C 1
ATOM 923 O O . LEU A 1 115 ? 30.086 4.280 -46.303 1.00 93.69 115 LEU A O 1
ATOM 927 N N . CYS A 1 116 ? 29.529 4.859 -44.205 1.00 91.81 116 CYS A N 1
ATOM 928 C CA . CYS A 1 116 ? 30.355 6.066 -44.171 1.00 91.81 116 CYS A CA 1
ATOM 929 C C . CYS A 1 116 ? 31.843 5.751 -44.370 1.00 91.81 116 CYS A C 1
ATOM 931 O O . CYS A 1 116 ? 32.488 6.369 -45.218 1.00 91.81 116 CYS A O 1
ATOM 933 N N . ASN A 1 117 ? 32.376 4.759 -43.653 1.00 88.06 117 ASN A N 1
ATOM 934 C CA . ASN A 1 117 ? 33.783 4.375 -43.782 1.00 88.06 117 ASN A CA 1
ATOM 935 C C . ASN A 1 117 ? 34.102 3.872 -45.194 1.00 88.06 117 ASN A C 1
ATOM 937 O O . ASN A 1 117 ? 35.046 4.357 -45.808 1.00 88.06 117 ASN A O 1
ATOM 941 N N . SER A 1 118 ? 33.261 2.997 -45.756 1.00 82.50 118 SER A N 1
ATOM 942 C CA . SER A 1 118 ? 33.452 2.500 -47.125 1.00 82.50 118 SER A CA 1
ATOM 943 C C . SER A 1 118 ? 33.440 3.625 -48.164 1.00 82.50 118 SER A C 1
ATOM 945 O O . SER A 1 118 ? 34.283 3.650 -49.053 1.00 82.50 118 SER A O 1
ATOM 947 N N . LYS A 1 119 ? 32.552 4.620 -48.032 1.00 75.50 119 LYS A N 1
ATOM 948 C CA . LYS A 1 119 ? 32.509 5.770 -48.945 1.00 75.50 119 LYS A CA 1
ATOM 949 C C . LYS A 1 119 ? 33.763 6.648 -48.843 1.00 75.50 119 LYS A C 1
ATOM 951 O O . LYS A 1 119 ? 34.226 7.164 -49.852 1.00 75.50 119 LYS A O 1
ATOM 956 N N . THR A 1 120 ? 34.334 6.757 -47.646 1.00 64.56 120 THR A N 1
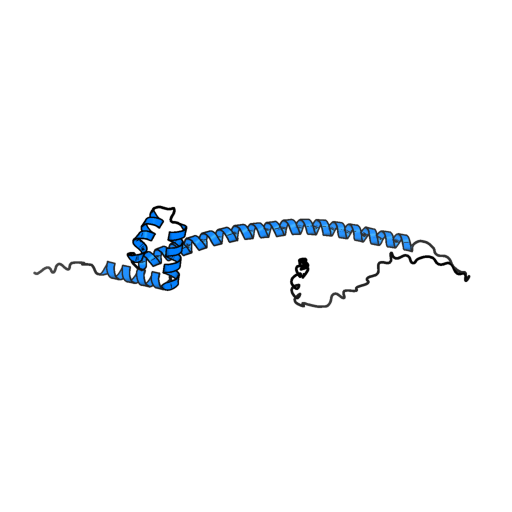ATOM 957 C CA . THR A 1 120 ? 35.567 7.522 -47.403 1.00 64.56 120 THR A CA 1
ATOM 958 C C . THR A 1 120 ? 36.789 6.814 -48.006 1.00 64.56 120 THR A C 1
ATOM 960 O O . THR A 1 120 ? 37.700 7.467 -48.506 1.00 64.56 120 THR A O 1
ATOM 963 N N . GLU A 1 121 ? 36.794 5.477 -48.025 1.00 58.75 121 GLU A N 1
ATOM 964 C CA . GLU A 1 121 ? 37.843 4.671 -48.667 1.00 58.75 121 GLU A CA 1
ATOM 965 C C . GLU A 1 121 ? 37.822 4.785 -50.204 1.00 58.75 121 GLU A C 1
ATOM 967 O O . GLU A 1 121 ? 38.884 4.838 -50.826 1.00 58.75 121 GLU A O 1
ATOM 972 N N . TYR A 1 122 ? 36.641 4.895 -50.827 1.00 56.25 122 TYR A N 1
ATOM 973 C CA . TYR A 1 122 ? 36.524 5.087 -52.282 1.00 56.25 122 TYR A CA 1
ATOM 974 C C . TYR A 1 122 ? 36.889 6.507 -52.747 1.00 56.25 122 TYR A C 1
ATOM 976 O O . TYR A 1 122 ? 37.466 6.649 -53.824 1.00 56.25 122 TYR A O 1
ATOM 984 N N . ASP A 1 123 ? 36.631 7.540 -51.939 1.00 53.81 123 ASP A N 1
ATOM 985 C CA . ASP A 1 123 ? 36.960 8.933 -52.288 1.00 53.81 123 ASP A CA 1
ATOM 986 C C . ASP A 1 123 ? 38.463 9.272 -52.111 1.00 53.81 123 ASP A C 1
ATOM 988 O O . ASP A 1 123 ? 38.928 10.284 -52.631 1.00 53.81 123 ASP A O 1
ATOM 992 N N . CYS A 1 124 ? 39.253 8.414 -51.446 1.00 52.91 124 CYS A N 1
ATOM 993 C CA . CYS A 1 124 ? 40.708 8.587 -51.266 1.00 52.91 124 CYS A CA 1
ATOM 994 C C . CYS A 1 124 ? 41.583 7.753 -52.224 1.00 52.91 124 CYS A C 1
ATOM 996 O O . CYS A 1 124 ? 42.807 7.868 -52.178 1.00 52.91 124 CYS A O 1
ATOM 998 N N . SER A 1 125 ? 40.998 6.910 -53.083 1.00 51.22 125 SER A N 1
ATOM 999 C CA . SER A 1 125 ? 41.755 6.043 -54.012 1.00 51.22 125 SER A CA 1
ATOM 1000 C C . SER A 1 125 ? 41.859 6.599 -55.442 1.00 51.22 125 SER A C 1
ATOM 1002 O O . SER A 1 125 ? 42.422 5.958 -56.330 1.00 51.22 125 SER A O 1
ATOM 1004 N N . GLY A 1 126 ? 41.329 7.800 -55.681 1.00 48.34 126 GLY A N 1
ATOM 1005 C CA . GLY A 1 126 ? 41.430 8.505 -56.953 1.00 48.34 126 GLY A CA 1
ATOM 1006 C C . GLY A 1 126 ? 42.553 9.540 -56.953 1.00 48.34 126 GLY A C 1
ATOM 1007 O O . GLY A 1 126 ? 42.449 10.555 -56.278 1.00 48.34 126 GLY A O 1
ATOM 1008 N N . GLU A 1 127 ? 43.554 9.298 -57.803 1.00 43.56 127 GLU A N 1
ATOM 1009 C CA . GLU A 1 127 ? 44.513 10.269 -58.362 1.00 43.56 127 GLU A CA 1
ATOM 1010 C C . GLU A 1 127 ? 45.854 10.475 -57.628 1.00 43.56 127 GLU A C 1
ATOM 1012 O O . GLU A 1 127 ? 46.143 11.489 -56.997 1.00 43.56 127 GLU A O 1
ATOM 1017 N N . HIS A 1 128 ? 46.771 9.536 -57.885 1.00 45.81 128 HIS A N 1
ATOM 1018 C CA . HIS A 1 128 ? 48.179 9.868 -58.102 1.00 45.81 128 HIS A CA 1
ATOM 1019 C C . HIS A 1 128 ? 48.363 10.544 -59.474 1.00 45.81 128 HIS A C 1
ATOM 1021 O O . HIS A 1 128 ? 48.229 9.866 -60.494 1.00 45.81 128 HIS A O 1
ATOM 1027 N N . SER A 1 129 ? 48.772 11.818 -59.522 1.00 36.91 129 SER A N 1
ATOM 1028 C CA . SER A 1 129 ? 49.847 12.275 -60.430 1.00 36.91 129 SER A CA 1
ATOM 1029 C C . SER A 1 129 ? 50.256 13.748 -60.252 1.00 36.91 129 SER A C 1
ATOM 1031 O O . SER A 1 129 ? 49.491 14.533 -59.695 1.00 36.91 129 SER A O 1
ATOM 1033 N N . PRO A 1 130 ? 51.492 14.098 -60.668 1.00 48.12 130 PRO A N 1
ATOM 1034 C CA . PRO A 1 130 ? 52.273 15.217 -60.148 1.00 48.12 130 PRO A CA 1
ATOM 1035 C C . PRO A 1 130 ? 52.121 16.514 -60.955 1.00 48.12 130 PRO A C 1
ATOM 1037 O O . PRO A 1 130 ? 51.714 16.498 -62.110 1.00 48.12 130 PRO A O 1
ATOM 1040 N N . ASP A 1 131 ? 52.555 17.609 -60.323 1.00 44.38 131 ASP A N 1
ATOM 1041 C CA . ASP A 1 131 ? 52.959 18.894 -60.904 1.00 44.38 131 ASP A CA 1
ATOM 1042 C C . ASP A 1 131 ? 51.987 19.622 -61.852 1.00 44.38 131 ASP A C 1
ATOM 1044 O O . ASP A 1 131 ? 51.737 19.254 -62.993 1.00 44.38 131 ASP A O 1
ATOM 1048 N N . THR A 1 132 ? 51.570 20.821 -61.447 1.00 36.56 132 THR A N 1
ATOM 1049 C CA . THR A 1 132 ? 52.162 22.065 -61.976 1.00 36.56 132 THR A CA 1
ATOM 1050 C C . THR A 1 132 ? 51.470 23.279 -61.361 1.00 36.56 132 THR A C 1
ATOM 1052 O O . THR A 1 132 ? 50.249 23.420 -61.317 1.00 36.56 132 THR A O 1
ATOM 1055 N N . THR A 1 133 ? 52.294 24.206 -60.889 1.00 51.75 133 THR A N 1
ATOM 1056 C CA . THR A 1 133 ? 51.908 25.558 -60.498 1.00 51.75 133 THR A CA 1
ATOM 1057 C C . THR A 1 133 ? 51.216 26.288 -61.647 1.00 51.75 133 THR A C 1
ATOM 1059 O O . THR A 1 133 ? 51.843 26.500 -62.680 1.00 51.75 133 THR A O 1
ATOM 1062 N N . ASN A 1 134 ? 49.996 26.791 -61.438 1.00 36.09 134 ASN A N 1
ATOM 1063 C CA . ASN A 1 134 ? 49.532 27.998 -62.121 1.00 36.09 134 ASN A CA 1
ATOM 1064 C C . ASN A 1 134 ? 48.479 28.759 -61.305 1.00 36.09 134 ASN A C 1
ATOM 1066 O O . ASN A 1 134 ? 47.399 28.271 -60.978 1.00 36.09 134 ASN A O 1
ATOM 1070 N N . LYS A 1 135 ? 48.829 30.005 -60.980 1.00 51.91 135 LYS A N 1
ATOM 1071 C CA . LYS A 1 135 ? 47.994 30.995 -60.299 1.00 51.91 135 LYS A CA 1
ATOM 1072 C C . LYS A 1 135 ? 46.863 31.439 -61.230 1.00 51.91 135 LYS A C 1
ATOM 1074 O O . LYS A 1 135 ? 47.139 32.088 -62.231 1.00 51.91 135 LYS A O 1
ATOM 1079 N N . SER A 1 136 ? 45.597 31.224 -60.866 1.00 40.56 136 SER A N 1
ATOM 1080 C CA . SER A 1 136 ? 44.521 32.151 -61.257 1.00 40.56 136 SER A CA 1
ATOM 1081 C C . SER A 1 136 ? 43.255 32.008 -60.403 1.00 40.56 136 SER A C 1
ATOM 1083 O O . SER A 1 136 ? 42.791 30.925 -60.064 1.00 40.56 136 SER A O 1
ATOM 1085 N N . LYS A 1 137 ? 42.713 33.174 -60.036 1.00 53.72 137 LYS A N 1
ATOM 1086 C CA . LYS A 1 137 ? 41.496 33.402 -59.252 1.00 53.72 137 LYS A CA 1
ATOM 1087 C C . LYS A 1 137 ? 40.261 32.799 -59.932 1.00 53.72 137 LYS A C 1
ATOM 1089 O O . LYS A 1 137 ? 39.836 33.321 -60.958 1.00 53.72 137 LYS A O 1
ATOM 1094 N N . ARG A 1 138 ? 39.571 31.867 -59.270 1.00 45.00 138 ARG A N 1
ATOM 1095 C CA . ARG A 1 138 ? 38.104 31.748 -59.343 1.00 45.00 138 ARG A CA 1
ATOM 1096 C C . ARG A 1 138 ? 37.542 31.319 -57.990 1.00 45.00 138 ARG A C 1
ATOM 1098 O O . ARG A 1 138 ? 37.884 30.267 -57.470 1.00 45.00 138 ARG A O 1
ATOM 1105 N N . ARG A 1 139 ? 36.661 32.165 -57.447 1.00 57.59 139 ARG A N 1
ATOM 1106 C CA . ARG A 1 139 ? 35.734 31.844 -56.356 1.00 57.59 139 ARG A CA 1
ATOM 1107 C C . ARG A 1 139 ? 35.011 30.536 -56.691 1.00 57.59 139 ARG A C 1
ATOM 1109 O O . ARG A 1 139 ? 34.260 30.502 -57.664 1.00 57.59 139 ARG A O 1
ATOM 1116 N N . LYS A 1 140 ? 35.209 29.504 -55.875 1.00 46.47 140 LYS A N 1
ATOM 1117 C CA . LYS A 1 140 ? 34.281 28.385 -55.717 1.00 46.47 140 LYS A CA 1
ATOM 1118 C C . LYS A 1 140 ? 34.148 28.092 -54.222 1.00 46.47 140 LYS A C 1
ATOM 1120 O O . LYS A 1 140 ? 35.117 28.151 -53.476 1.00 46.47 140 LYS A O 1
ATOM 1125 N N . ILE A 1 141 ? 32.892 27.927 -53.845 1.00 51.72 141 ILE A N 1
ATOM 1126 C CA . ILE A 1 141 ? 32.307 27.700 -52.521 1.00 51.72 141 ILE A CA 1
ATOM 1127 C C . ILE A 1 141 ? 33.018 26.522 -51.825 1.00 51.72 141 ILE A C 1
ATOM 1129 O O . ILE A 1 141 ? 33.408 25.586 -52.527 1.00 51.72 141 ILE A O 1
ATOM 1133 N N . PRO A 1 142 ? 33.219 26.544 -50.494 1.00 50.44 142 PRO A N 1
ATOM 1134 C CA . PRO A 1 142 ? 33.854 25.429 -49.805 1.00 50.44 142 PRO A CA 1
ATOM 1135 C C . PRO A 1 142 ? 32.935 24.196 -49.830 1.00 50.44 142 PRO A C 1
ATOM 1137 O O . PRO A 1 142 ? 31.718 24.343 -49.692 1.00 50.44 142 PRO A O 1
ATOM 1140 N N . PRO A 1 143 ? 33.479 22.980 -49.979 1.00 43.94 143 PRO A N 1
ATOM 1141 C CA . PRO A 1 143 ? 32.731 21.773 -49.686 1.00 43.94 143 PRO A CA 1
ATOM 1142 C C . PRO A 1 143 ? 32.600 21.657 -48.162 1.00 43.94 143 PRO A C 1
ATOM 1144 O O . PRO A 1 143 ? 33.469 21.103 -47.496 1.00 43.94 143 PRO A O 1
ATOM 1147 N N . GLU A 1 144 ? 31.518 22.179 -47.586 1.00 49.72 144 GLU A N 1
ATOM 1148 C CA . GLU A 1 144 ? 31.065 21.723 -46.267 1.00 49.72 144 GLU A CA 1
ATOM 1149 C C . GLU A 1 144 ? 30.375 20.367 -46.432 1.00 49.72 144 GLU A C 1
ATOM 1151 O O . GLU A 1 144 ? 29.158 20.258 -46.459 1.00 49.72 144 GLU A O 1
ATOM 1156 N N . MET A 1 145 ? 31.192 19.331 -46.589 1.00 47.44 145 MET A N 1
ATOM 1157 C CA . MET A 1 145 ? 30.891 17.972 -46.137 1.00 47.44 145 MET A CA 1
ATOM 1158 C C . MET A 1 145 ? 32.194 17.375 -45.599 1.00 47.44 145 MET A C 1
ATOM 1160 O O . MET A 1 145 ? 32.630 16.303 -46.002 1.00 47.44 145 MET A O 1
ATOM 1164 N N . SER A 1 146 ? 32.867 18.111 -44.718 1.00 40.66 146 SER A N 1
ATOM 1165 C CA . SER A 1 146 ? 33.931 17.562 -43.894 1.00 40.66 146 SER A CA 1
ATOM 1166 C C . SER A 1 146 ? 33.328 17.224 -42.532 1.00 40.66 146 SER A C 1
ATOM 1168 O O . SER A 1 146 ? 33.081 18.089 -41.695 1.00 40.66 146 SER A O 1
ATOM 1170 N N . CYS A 1 147 ? 33.086 15.937 -42.287 1.00 50.84 147 CYS A N 1
ATOM 1171 C CA . CYS A 1 147 ? 33.189 15.441 -40.922 1.00 50.84 147 CYS A CA 1
ATOM 1172 C C . CYS A 1 147 ? 34.671 15.533 -40.536 1.00 50.84 147 CYS A C 1
ATOM 1174 O O . CYS A 1 147 ? 35.489 14.830 -41.126 1.00 50.84 147 CYS A O 1
ATOM 1176 N N . PRO A 1 148 ? 35.027 16.403 -39.577 1.00 47.28 148 PRO A N 1
ATOM 1177 C CA . PRO A 1 148 ? 35.864 15.906 -38.499 1.00 47.28 148 PRO A CA 1
ATOM 1178 C C . PRO A 1 148 ? 35.520 16.613 -37.183 1.00 47.28 148 PRO A C 1
ATOM 1180 O O . PRO A 1 148 ? 36.044 17.677 -36.859 1.00 47.28 148 PRO A O 1
ATOM 1183 N N . VAL A 1 149 ? 34.687 15.975 -36.365 1.00 43.12 149 VAL A N 1
ATOM 1184 C CA . VAL A 1 149 ? 34.891 16.062 -34.917 1.00 43.12 149 VAL A CA 1
ATOM 1185 C C . VAL A 1 149 ? 35.696 14.829 -34.541 1.00 43.12 149 VAL A C 1
ATOM 1187 O O . VAL A 1 149 ? 35.164 13.796 -34.150 1.00 43.12 149 VAL A O 1
ATOM 1190 N N . GLU A 1 150 ? 37.017 14.945 -34.681 1.00 50.69 150 GLU A N 1
ATOM 1191 C CA . GLU A 1 150 ? 37.943 14.157 -33.875 1.00 50.69 150 GLU A CA 1
ATOM 1192 C C . GLU A 1 150 ? 37.786 14.611 -32.416 1.00 50.69 150 GLU A C 1
ATOM 1194 O O . GLU A 1 150 ? 38.539 15.444 -31.914 1.00 50.69 150 GLU A O 1
ATOM 1199 N N . LYS A 1 151 ? 36.783 14.085 -31.711 1.00 48.41 151 LYS A N 1
ATOM 1200 C CA . LYS A 1 151 ? 36.832 14.032 -30.249 1.00 48.41 151 LYS A CA 1
ATOM 1201 C C . LYS A 1 151 ? 37.391 12.676 -29.872 1.00 48.41 151 LYS A C 1
ATOM 1203 O O . LYS A 1 151 ? 36.672 11.690 -29.759 1.00 48.41 151 LYS A O 1
ATOM 1208 N N . LYS A 1 152 ? 38.709 12.665 -29.712 1.00 47.66 152 LYS A N 1
ATOM 1209 C CA . LYS A 1 152 ? 39.476 11.614 -29.051 1.00 47.66 152 LYS A CA 1
ATOM 1210 C C . LYS A 1 152 ? 38.960 11.579 -27.612 1.00 47.66 152 LYS A C 1
ATOM 1212 O O . LYS A 1 152 ? 39.339 12.421 -26.805 1.00 47.66 152 LYS A O 1
ATOM 1217 N N . MET A 1 153 ? 37.992 10.711 -27.325 1.00 45.44 153 MET A N 1
ATOM 1218 C CA . MET A 1 153 ? 37.692 10.346 -25.944 1.00 45.44 153 MET A CA 1
ATOM 1219 C C . MET A 1 153 ? 38.739 9.315 -25.564 1.00 45.44 153 MET A C 1
ATOM 1221 O O . MET A 1 153 ? 38.582 8.121 -25.813 1.00 45.44 153 MET A O 1
ATOM 1225 N N . ASP A 1 154 ? 39.849 9.835 -25.051 1.00 38.59 154 ASP A N 1
ATOM 1226 C CA . ASP A 1 154 ? 40.798 9.054 -24.281 1.00 38.59 154 ASP A CA 1
ATOM 1227 C C . ASP A 1 154 ? 40.004 8.349 -23.177 1.00 38.59 154 ASP A C 1
ATOM 1229 O O . ASP A 1 154 ? 39.307 8.989 -22.385 1.00 38.59 154 ASP A O 1
ATOM 1233 N N . SER A 1 155 ? 39.963 7.022 -23.245 1.00 46.53 155 SER A N 1
ATOM 1234 C CA . SER A 1 155 ? 39.125 6.185 -22.387 1.00 46.53 155 SER A CA 1
ATOM 1235 C C . SER A 1 155 ? 39.886 5.815 -21.123 1.00 46.53 155 SER A C 1
ATOM 1237 O O . SER A 1 155 ? 40.027 4.641 -20.816 1.00 46.53 155 SER A O 1
ATOM 1239 N N . ASP A 1 156 ? 40.355 6.833 -20.408 1.00 50.66 156 ASP A N 1
ATOM 1240 C CA . ASP A 1 156 ? 40.900 6.721 -19.059 1.00 50.66 156 ASP A CA 1
ATOM 1241 C C . ASP A 1 156 ? 40.414 7.921 -18.231 1.00 50.66 156 ASP A C 1
ATOM 1243 O O . ASP A 1 156 ? 41.147 8.863 -17.945 1.00 50.66 156 ASP A O 1
ATOM 1247 N N . ASP A 1 157 ? 39.136 7.905 -17.845 1.00 43.84 157 ASP A N 1
ATOM 1248 C CA . ASP A 1 157 ? 38.693 8.634 -16.653 1.00 43.84 157 ASP A CA 1
ATOM 1249 C C . ASP A 1 157 ? 37.642 7.806 -15.912 1.00 43.84 157 ASP A C 1
ATOM 1251 O O . ASP A 1 157 ? 36.466 7.698 -16.279 1.00 43.84 157 ASP A O 1
ATOM 1255 N N . LEU A 1 158 ? 38.139 7.124 -14.889 1.00 50.53 158 LEU A N 1
ATOM 1256 C CA . LEU A 1 158 ? 37.379 6.313 -13.963 1.00 50.53 158 LEU A CA 1
ATOM 1257 C C . LEU A 1 158 ? 36.388 7.201 -13.197 1.00 50.53 158 LEU A C 1
ATOM 1259 O O . LEU A 1 158 ? 36.772 8.106 -12.469 1.00 50.53 158 LEU A O 1
ATOM 1263 N N . ALA A 1 159 ? 35.106 6.846 -13.287 1.00 52.91 159 ALA A N 1
ATOM 1264 C CA . ALA A 1 159 ? 34.100 7.096 -12.256 1.00 52.91 159 ALA A CA 1
ATOM 1265 C C . ALA A 1 159 ? 33.961 8.550 -11.750 1.00 52.91 159 ALA A C 1
ATOM 1267 O O . ALA A 1 159 ? 34.221 8.842 -10.583 1.00 52.91 159 ALA A O 1
ATOM 1268 N N . LEU A 1 160 ? 33.377 9.432 -12.566 1.00 57.94 160 LEU A N 1
ATOM 1269 C CA . LEU A 1 160 ? 32.690 10.617 -12.040 1.00 57.94 160 LEU A CA 1
ATOM 1270 C C . LEU A 1 160 ? 31.163 10.423 -12.071 1.00 57.94 160 LEU A C 1
ATOM 1272 O O . LEU A 1 160 ? 30.606 10.068 -13.116 1.00 57.94 160 LEU A O 1
ATOM 1276 N N . PRO A 1 161 ? 30.450 10.651 -10.949 1.00 50.72 161 PRO A N 1
ATOM 1277 C CA . PRO A 1 161 ? 28.999 10.543 -10.914 1.00 50.72 161 PRO A CA 1
ATOM 1278 C C . PRO A 1 161 ? 28.385 11.613 -11.822 1.00 50.72 161 PRO A C 1
ATOM 1280 O O . PRO A 1 161 ? 28.591 12.814 -11.633 1.00 50.72 161 PRO A O 1
ATOM 1283 N N . LYS A 1 162 ? 27.623 11.172 -12.830 1.00 64.81 162 LYS A N 1
ATOM 1284 C CA . LYS A 1 162 ? 26.915 12.065 -13.753 1.00 64.81 162 LYS A CA 1
ATOM 1285 C C . LYS A 1 162 ? 25.954 12.948 -12.954 1.00 64.81 162 LYS A C 1
ATOM 1287 O O . LYS A 1 162 ? 25.048 12.456 -12.286 1.00 64.81 162 LYS A O 1
ATOM 1292 N N . ARG A 1 163 ? 26.165 14.262 -13.027 1.00 60.16 163 ARG A N 1
ATOM 1293 C CA . ARG A 1 163 ? 25.294 15.266 -12.409 1.00 60.16 163 ARG A CA 1
ATOM 1294 C C . ARG A 1 163 ? 23.903 15.187 -13.062 1.00 60.16 163 ARG A C 1
ATOM 1296 O O . ARG A 1 163 ? 23.843 15.103 -14.291 1.00 60.16 163 ARG A O 1
ATOM 1303 N N . PRO A 1 164 ? 22.798 15.206 -12.296 1.00 64.31 164 PRO A N 1
ATOM 1304 C CA . PRO A 1 164 ? 21.465 15.191 -12.887 1.00 64.31 164 PRO A CA 1
ATOM 1305 C C . PRO A 1 164 ? 21.245 16.443 -13.742 1.00 64.31 164 PRO A C 1
ATOM 1307 O O . PRO A 1 164 ? 21.709 17.535 -13.401 1.00 64.31 164 PRO A O 1
ATOM 1310 N N . LEU A 1 165 ? 20.553 16.265 -14.868 1.00 65.38 165 LEU A N 1
ATOM 1311 C CA . LEU A 1 165 ? 20.188 17.356 -15.766 1.00 65.38 165 LEU A CA 1
ATOM 1312 C C . LEU A 1 165 ? 19.203 18.298 -15.063 1.00 65.38 165 LEU A C 1
ATOM 1314 O O . LEU A 1 165 ? 18.255 17.853 -14.416 1.00 65.38 165 LEU A O 1
ATOM 1318 N N . SER A 1 166 ? 19.439 19.605 -15.189 1.00 71.19 166 SER A N 1
ATOM 1319 C CA . SER A 1 166 ? 18.551 20.641 -14.657 1.00 71.19 166 SER A CA 1
ATOM 1320 C C . SER A 1 166 ? 17.159 20.567 -15.309 1.00 71.19 166 SER A C 1
ATOM 1322 O O . SER A 1 166 ? 17.077 20.227 -16.493 1.00 71.19 166 SER A O 1
ATOM 1324 N N . PRO A 1 167 ? 16.072 20.933 -14.599 1.00 64.25 167 PRO A N 1
ATOM 1325 C CA . PRO A 1 167 ? 14.725 20.911 -15.165 1.00 64.25 167 PRO A CA 1
ATOM 1326 C C . PRO A 1 167 ? 14.608 21.817 -16.396 1.00 64.25 167 PRO A C 1
ATOM 1328 O O . PRO A 1 167 ? 15.114 22.944 -16.404 1.00 64.25 167 PRO A O 1
ATOM 1331 N N . LEU A 1 168 ? 13.914 21.326 -17.424 1.00 57.59 168 LEU A N 1
ATOM 1332 C CA . LEU A 1 168 ? 13.567 22.095 -18.618 1.00 57.59 168 LEU A CA 1
ATOM 1333 C C . LEU A 1 168 ? 12.668 23.275 -18.222 1.00 57.59 168 LEU A C 1
ATOM 1335 O O . LEU A 1 168 ? 11.633 23.086 -17.588 1.00 57.59 168 LEU A O 1
ATOM 1339 N N . LYS A 1 169 ? 13.067 24.498 -18.589 1.00 64.00 169 LYS A N 1
ATOM 1340 C CA . LYS A 1 169 ? 12.240 25.694 -18.385 1.00 64.00 169 LYS A CA 1
ATOM 1341 C C . LYS A 1 169 ? 11.006 25.620 -19.286 1.00 64.00 169 LYS A C 1
ATOM 1343 O O . LYS A 1 169 ? 11.137 25.514 -20.504 1.00 64.00 169 LYS A O 1
ATOM 1348 N N . GLU A 1 170 ? 9.826 25.712 -18.682 1.00 48.81 170 GLU A N 1
ATOM 1349 C CA . GLU A 1 170 ? 8.555 25.862 -19.388 1.00 48.81 170 GLU A CA 1
ATOM 1350 C C . GLU A 1 170 ? 8.525 27.204 -20.136 1.00 48.81 170 GLU A C 1
ATOM 1352 O O . GLU A 1 170 ? 8.598 28.275 -19.531 1.00 48.81 170 GLU A O 1
ATOM 1357 N N . ASN A 1 171 ? 8.408 27.157 -21.463 1.00 54.75 171 ASN A N 1
ATOM 1358 C CA . ASN A 1 171 ? 8.111 28.330 -22.278 1.00 54.75 171 ASN A CA 1
ATOM 1359 C C . ASN A 1 171 ? 6.587 28.474 -22.373 1.00 54.75 171 ASN A C 1
ATOM 1361 O O . ASN A 1 171 ? 5.970 27.877 -23.253 1.00 54.75 171 ASN A O 1
ATOM 1365 N N . SER A 1 172 ? 5.977 29.254 -21.479 1.00 49.75 172 SER A N 1
ATOM 1366 C CA . SER A 1 172 ? 4.581 29.690 -21.630 1.00 49.75 172 SER A CA 1
ATOM 1367 C C . SER A 1 172 ? 4.530 31.142 -22.126 1.00 49.75 172 SER A C 1
ATOM 1369 O O . SER A 1 172 ? 5.249 31.987 -21.584 1.00 49.75 172 SER A O 1
ATOM 1371 N N . PRO A 1 173 ? 3.709 31.470 -23.142 1.00 52.38 173 PRO A N 1
ATOM 1372 C CA . PRO A 1 173 ? 3.619 32.821 -23.683 1.00 52.38 173 PRO A CA 1
ATOM 1373 C C . PRO A 1 173 ? 2.831 33.720 -22.724 1.00 52.38 173 PRO A C 1
ATOM 1375 O O . PRO A 1 173 ? 1.669 33.461 -22.416 1.00 52.38 173 PRO A O 1
ATOM 1378 N N . THR A 1 174 ? 3.456 34.798 -22.255 1.00 45.00 174 THR A N 1
ATOM 1379 C CA . THR A 1 174 ? 2.782 35.825 -21.462 1.00 45.00 174 THR A CA 1
ATOM 1380 C C . THR A 1 174 ? 1.875 36.664 -22.362 1.00 45.00 174 THR A C 1
ATOM 1382 O O . THR A 1 174 ? 2.298 37.270 -23.346 1.00 45.00 174 THR A O 1
ATOM 1385 N N . SER A 1 175 ? 0.588 36.683 -22.019 1.00 49.47 175 SER A N 1
ATOM 1386 C CA . SER A 1 175 ? -0.435 37.547 -22.599 1.00 49.47 175 SER A CA 1
ATOM 1387 C C . SER A 1 175 ? -0.040 39.019 -22.456 1.00 49.47 175 SER A C 1
ATOM 1389 O O . SER A 1 175 ? 0.125 39.522 -21.342 1.00 49.47 175 SER A O 1
ATOM 1391 N N . ALA A 1 176 ? 0.096 39.717 -23.582 1.00 46.19 176 ALA A N 1
ATOM 1392 C CA . ALA A 1 176 ? 0.347 41.149 -23.623 1.00 46.19 176 ALA A CA 1
ATOM 1393 C C . ALA A 1 176 ? -0.860 41.930 -23.077 1.00 46.19 176 ALA A C 1
ATOM 1395 O O . ALA A 1 176 ? -1.880 42.080 -23.750 1.00 46.19 176 ALA A O 1
ATOM 1396 N N . SER A 1 177 ? -0.730 42.472 -21.868 1.00 43.19 177 SER A N 1
ATOM 1397 C CA . SER A 1 177 ? -1.621 43.514 -21.360 1.00 43.19 177 SER A CA 1
ATOM 1398 C C . SER A 1 177 ? -1.383 44.814 -22.140 1.00 43.19 177 SER A C 1
ATOM 1400 O O . SER A 1 177 ? -0.375 45.488 -21.925 1.00 43.19 177 SER A O 1
ATOM 1402 N N . ARG A 1 178 ? -2.312 45.199 -23.027 1.00 42.81 178 ARG A N 1
ATOM 1403 C CA . ARG A 1 178 ? -2.453 46.604 -23.451 1.00 42.81 178 ARG A CA 1
ATOM 1404 C C . ARG A 1 178 ? -3.068 47.382 -22.290 1.00 42.81 178 ARG A C 1
ATOM 1406 O O . ARG A 1 178 ? -4.162 47.050 -21.844 1.00 42.81 178 ARG A O 1
ATOM 1413 N N . LYS A 1 179 ? -2.348 48.387 -21.794 1.00 44.09 179 LYS A N 1
ATOM 1414 C CA . LYS A 1 179 ? -2.901 49.437 -20.933 1.00 44.09 179 LYS A CA 1
ATOM 1415 C C . LYS A 1 179 ? -3.502 50.539 -21.812 1.00 44.09 179 LYS A C 1
ATOM 1417 O O . LYS A 1 179 ? -2.998 50.774 -22.909 1.00 44.09 179 LYS A O 1
ATOM 1422 N N . ASN A 1 180 ? -4.583 51.113 -21.285 1.00 39.62 180 ASN A N 1
ATOM 1423 C CA . ASN A 1 180 ? -5.368 52.242 -21.791 1.00 39.62 180 ASN A CA 1
ATOM 1424 C C . ASN A 1 180 ? -4.523 53.445 -22.209 1.00 39.62 180 ASN A C 1
ATOM 1426 O O . ASN A 1 180 ? -3.506 53.699 -21.522 1.00 39.62 180 ASN A O 1
#

Foldseek 3Di:
DDDPPDDPDDDPVVVVVVVLQVVLCVVAPQVVLLVLLLVQLVVVCVDVVSVVCNVCSVVDDSSVSSVSSVVSVVVVVVVVVVVVVVVVVVVVVVVVVVVVVVVVVVVVVVVVVVVVVVVVVVVPPDDDDDDDDDDDDDDDDDPPPDDDPPPPPPPDDPDDPDDDDDDDDDDDDDDDDDDD

pLDDT: mean 75.8, std 22.22, range [36.09, 98.69]

Sequence (180 aa):
CEKFSVDPSGDGASSEQNLLNGLLASLVSETEGAKTARAFLEENSKVEVCRELLKLWDSLKLETQNVLSLVAQLRSLRMYKERLRINLQRAEEEVRVLFEENNVMHEENKRLFKLCNSKTEYDCSGEHSPDTTNKSKRRKIPPEMSCPVEKKMDSDDLALPKRPLSPLKENSPTSASRKN

Radius of gyration: 39.67 Å; chains: 1; bounding box: 77×85×120 Å

Secondary structure (DSSP, 8-state):
---------SHHHHHHHHHHHHHHHHHS-HHHHHHHHHHHHHHTTTSHHHHHHHHTGGGS-HHHHHHHHHHHHHHHHHHHHHHHHHHHHHHHHHHHHHHHHHHHHHHHHHHHHHHHHHHHHHHTSS----------------------------S----PPPPPPPPPPP-PPPP-----

Organism: Opuntia streptacantha (NCBI:txid393608)